Protein AF-A0A021XGC5-F1 (afdb_monomer_lite)

Sequence (65 aa):
MVNAVVFGVGAVAILAIPSLDAQAKYPLPAWIALTVIISPVIARLLAPRVRLRERPGDRPHPGWR

Structure (mmCIF, N/CA/C/O backbone):
data_AF-A0A021XGC5-F1
#
_entry.id   AF-A0A021XGC5-F1
#
loop_
_atom_site.group_PDB
_atom_site.id
_atom_site.type_symbol
_atom_site.label_atom_id
_atom_site.label_alt_id
_atom_site.label_comp_id
_atom_site.label_asym_id
_atom_site.label_entity_id
_atom_site.label_seq_id
_atom_site.pdbx_PDB_ins_code
_atom_site.Cartn_x
_atom_site.Cartn_y
_atom_site.Cartn_z
_atom_site.occupancy
_atom_site.B_iso_or_equiv
_atom_site.auth_seq_id
_atom_site.auth_comp_id
_atom_site.auth_asym_id
_atom_site.auth_atom_id
_atom_site.pdbx_PDB_model_num
ATOM 1 N N . MET A 1 1 ? 5.616 2.295 -10.252 1.00 79.69 1 MET A N 1
ATOM 2 C CA . MET A 1 1 ? 4.340 1.544 -10.217 1.00 79.69 1 MET A CA 1
ATOM 3 C C . MET A 1 1 ? 4.258 0.576 -9.035 1.00 79.69 1 MET A C 1
ATOM 5 O O . MET A 1 1 ? 3.308 0.691 -8.282 1.00 79.69 1 MET A O 1
ATOM 9 N N . VAL A 1 2 ? 5.246 -0.299 -8.789 1.00 86.19 2 VAL A N 1
ATOM 10 C CA . VAL A 1 2 ? 5.192 -1.293 -7.685 1.00 86.19 2 VAL A CA 1
ATOM 11 C C . VAL A 1 2 ? 4.965 -0.673 -6.294 1.00 86.19 2 VAL A C 1
ATOM 13 O O . VAL A 1 2 ? 4.078 -1.127 -5.583 1.00 86.19 2 VAL A O 1
ATOM 16 N N . ASN A 1 3 ? 5.684 0.396 -5.927 1.00 90.38 3 ASN A N 1
ATOM 17 C CA . ASN A 1 3 ? 5.538 1.026 -4.603 1.00 90.38 3 ASN A CA 1
ATOM 18 C C . ASN A 1 3 ? 4.115 1.528 -4.318 1.00 90.38 3 ASN A C 1
ATOM 20 O O . ASN A 1 3 ? 3.564 1.250 -3.261 1.00 90.38 3 ASN A O 1
ATOM 24 N N . ALA A 1 4 ? 3.486 2.191 -5.292 1.00 87.62 4 ALA A N 1
ATOM 25 C CA . ALA A 1 4 ? 2.117 2.686 -5.152 1.00 87.62 4 ALA A CA 1
ATOM 26 C C . ALA A 1 4 ? 1.101 1.546 -4.958 1.00 87.62 4 ALA A C 1
ATOM 28 O O . ALA A 1 4 ? 0.184 1.678 -4.155 1.00 87.62 4 ALA A O 1
ATOM 29 N N . VAL A 1 5 ? 1.292 0.413 -5.646 1.00 90.19 5 VAL A N 1
ATOM 30 C CA . VAL A 1 5 ? 0.431 -0.772 -5.496 1.00 90.19 5 VAL A CA 1
ATOM 31 C C . VAL A 1 5 ? 0.586 -1.385 -4.103 1.00 90.19 5 VAL A C 1
ATOM 33 O O . VAL A 1 5 ? -0.412 -1.655 -3.442 1.00 90.19 5 VAL A O 1
ATOM 36 N N . VAL A 1 6 ? 1.822 -1.559 -3.624 1.00 90.81 6 VAL A N 1
ATOM 37 C CA . VAL A 1 6 ? 2.099 -2.127 -2.291 1.00 90.81 6 VAL A CA 1
ATOM 38 C C . VAL A 1 6 ? 1.577 -1.208 -1.184 1.00 90.81 6 VAL A C 1
ATOM 40 O O . VAL A 1 6 ? 0.951 -1.675 -0.231 1.00 90.81 6 VAL A O 1
ATOM 43 N N . PHE A 1 7 ? 1.782 0.102 -1.330 1.00 92.44 7 PHE A N 1
ATOM 44 C CA . PHE A 1 7 ? 1.219 1.095 -0.424 1.00 92.44 7 PHE A CA 1
ATOM 45 C C . PHE A 1 7 ? -0.310 1.017 -0.394 1.00 92.44 7 PHE A C 1
ATOM 47 O O . PHE A 1 7 ? -0.875 0.856 0.683 1.00 92.44 7 PHE A O 1
ATOM 54 N N . GLY A 1 8 ? -0.970 1.056 -1.556 1.00 92.25 8 GLY A N 1
ATOM 55 C CA . GLY A 1 8 ? -2.429 1.045 -1.656 1.00 92.25 8 GLY A CA 1
ATOM 56 C C . GLY A 1 8 ? -3.070 -0.195 -1.034 1.00 92.25 8 GLY A C 1
ATOM 57 O O . GLY A 1 8 ? -4.003 -0.064 -0.248 1.00 92.25 8 GLY A O 1
ATOM 58 N N . VAL A 1 9 ? -2.539 -1.390 -1.315 1.00 93.00 9 VAL A N 1
ATOM 59 C CA . VAL A 1 9 ? -3.070 -2.643 -0.746 1.00 93.00 9 VAL A CA 1
ATOM 60 C C . VAL A 1 9 ? -2.990 -2.640 0.781 1.00 93.00 9 VAL A C 1
ATOM 62 O O . VAL A 1 9 ? -3.959 -2.993 1.449 1.00 93.00 9 VAL A O 1
ATOM 65 N N . GLY A 1 10 ? -1.864 -2.214 1.353 1.00 89.69 10 GLY A N 1
ATOM 66 C CA . GLY A 1 10 ? -1.737 -2.194 2.807 1.00 89.69 10 GLY A CA 1
ATOM 67 C C . GLY A 1 10 ? -2.457 -1.034 3.486 1.00 89.69 10 GLY A C 1
ATOM 68 O O . GLY A 1 10 ? -2.976 -1.221 4.579 1.00 89.69 10 GLY A O 1
ATOM 69 N N . ALA A 1 11 ? -2.583 0.125 2.835 1.00 92.25 11 ALA A N 1
ATOM 70 C CA . ALA A 1 11 ? -3.422 1.212 3.333 1.00 92.25 11 ALA A CA 1
ATOM 71 C C . ALA A 1 11 ? -4.892 0.772 3.418 1.00 92.25 11 ALA A C 1
ATOM 73 O O . ALA A 1 11 ? -5.531 0.983 4.445 1.00 92.25 11 ALA A O 1
ATOM 74 N N . VAL A 1 12 ? -5.402 0.083 2.389 1.00 94.00 12 VAL A N 1
ATOM 75 C CA . VAL A 1 12 ? -6.747 -0.512 2.422 1.00 94.00 12 VAL A CA 1
ATOM 76 C C . VAL A 1 12 ? -6.859 -1.537 3.548 1.00 94.00 12 VAL A C 1
ATOM 78 O O . VAL A 1 12 ? -7.830 -1.495 4.289 1.00 94.00 12 VAL A O 1
ATOM 81 N N . ALA A 1 13 ? -5.870 -2.417 3.734 1.00 91.19 13 ALA A N 1
ATOM 82 C CA 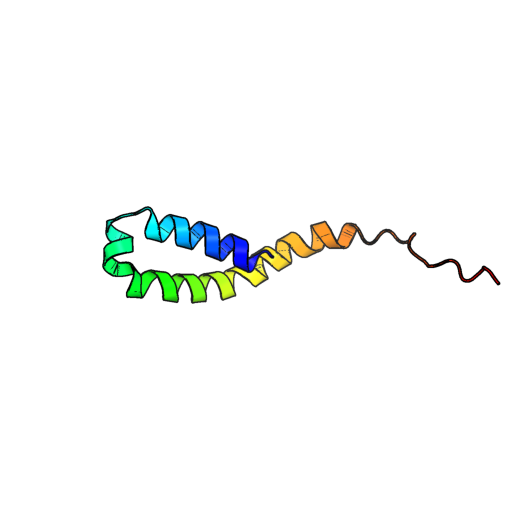. ALA A 1 13 ? -5.896 -3.404 4.816 1.00 91.19 13 ALA A CA 1
ATOM 83 C C . ALA A 1 13 ? -5.896 -2.767 6.221 1.00 91.19 13 ALA A C 1
ATOM 85 O O . ALA A 1 13 ? -6.614 -3.235 7.101 1.00 91.19 13 ALA A O 1
ATOM 86 N N . ILE A 1 14 ? -5.120 -1.696 6.429 1.00 89.81 14 ILE A N 1
ATOM 87 C CA . ILE A 1 14 ? -5.051 -0.958 7.701 1.00 89.81 14 ILE A CA 1
ATOM 88 C C . ILE A 1 14 ? -6.386 -0.276 7.999 1.00 89.81 14 ILE A C 1
ATOM 90 O O . ILE A 1 14 ? -6.886 -0.382 9.114 1.00 89.81 14 ILE A O 1
ATOM 94 N N . LEU A 1 15 ? -6.970 0.392 7.004 1.00 90.88 15 LEU A N 1
ATOM 95 C CA . LEU A 1 15 ? -8.218 1.139 7.167 1.00 90.88 15 LEU A CA 1
ATOM 96 C C . LEU A 1 15 ? -9.456 0.227 7.193 1.00 90.88 15 LEU A C 1
ATOM 98 O O . LEU A 1 15 ? -10.469 0.580 7.783 1.00 90.88 15 LEU A O 1
ATOM 102 N N . ALA A 1 16 ? -9.388 -0.963 6.589 1.00 93.19 16 ALA A N 1
ATOM 103 C CA . ALA A 1 16 ? -10.479 -1.936 6.615 1.00 93.19 16 ALA A CA 1
ATOM 104 C C . ALA A 1 16 ? -10.674 -2.591 7.994 1.00 93.19 16 ALA A C 1
ATOM 106 O O . ALA A 1 16 ? -11.727 -3.178 8.241 1.00 93.19 16 ALA A O 1
ATOM 107 N N . ILE A 1 17 ? -9.678 -2.519 8.887 1.00 91.69 17 ILE A N 1
ATOM 108 C CA . ILE A 1 17 ? -9.738 -3.121 10.221 1.00 91.69 17 ILE A CA 1
ATOM 109 C C . ILE A 1 17 ? -10.000 -2.020 11.267 1.00 91.69 17 ILE A C 1
ATOM 111 O O . ILE A 1 17 ? -9.109 -1.213 11.532 1.00 91.69 17 ILE A O 1
ATOM 115 N N . PRO A 1 18 ? -11.170 -2.008 11.940 1.00 84.19 18 PRO A N 1
ATOM 116 C CA . PRO A 1 18 ? -11.565 -0.911 12.834 1.00 84.19 18 PRO A CA 1
ATOM 117 C C . PRO A 1 18 ? -10.597 -0.654 14.000 1.00 84.19 18 PRO A C 1
ATOM 119 O O . PRO A 1 18 ? -10.431 0.479 14.444 1.00 84.19 18 PRO A O 1
ATOM 122 N N . SER A 1 19 ? -9.929 -1.698 14.501 1.00 85.06 19 SER A N 1
ATOM 123 C CA . SER A 1 19 ? -8.946 -1.586 15.589 1.00 85.06 19 SER A CA 1
ATOM 124 C C . SER A 1 19 ? -7.622 -0.941 15.162 1.00 85.06 19 SER A C 1
ATOM 126 O O . SER A 1 19 ? -6.919 -0.376 16.003 1.00 85.06 19 SER A O 1
ATOM 128 N N . LEU A 1 20 ? -7.285 -1.016 13.871 1.00 81.25 20 LEU A N 1
ATOM 129 C CA . LEU A 1 20 ? -6.115 -0.381 13.260 1.00 81.25 20 LEU A CA 1
ATOM 130 C C . LEU A 1 20 ? -6.435 1.043 12.799 1.00 81.25 20 LEU A C 1
ATOM 132 O O . LEU A 1 20 ? -5.596 1.929 12.958 1.00 81.25 20 LEU A O 1
ATOM 136 N N . ASP A 1 21 ? -7.654 1.273 12.308 1.00 85.50 21 ASP A N 1
ATOM 137 C CA . ASP A 1 21 ? -8.145 2.593 11.910 1.00 85.50 21 ASP A CA 1
ATOM 138 C C . ASP A 1 21 ? -8.205 3.574 13.094 1.00 85.50 21 ASP A C 1
ATOM 140 O O . ASP A 1 21 ? -7.687 4.688 13.017 1.00 85.50 21 ASP A O 1
ATOM 144 N N . ALA A 1 22 ? -8.681 3.120 14.261 1.00 85.25 22 ALA A N 1
ATOM 145 C CA . ALA A 1 22 ? -8.679 3.922 15.491 1.00 85.25 22 ALA A CA 1
ATOM 146 C C . ALA A 1 22 ? -7.275 4.410 15.906 1.00 85.25 22 ALA A C 1
ATOM 148 O O . ALA A 1 22 ? -7.131 5.405 16.617 1.00 85.25 22 ALA A O 1
ATOM 149 N N . GLN A 1 23 ? -6.228 3.714 15.459 1.00 86.31 23 GLN A N 1
ATOM 150 C CA . GLN A 1 23 ? -4.835 4.048 15.729 1.00 86.31 23 GLN A CA 1
ATOM 151 C C . GLN A 1 23 ? -4.098 4.542 14.487 1.00 86.31 23 GLN A C 1
ATOM 153 O O . GLN A 1 23 ? -2.884 4.698 14.577 1.00 86.31 23 GLN A O 1
ATOM 158 N N . ALA A 1 24 ? -4.789 4.835 13.373 1.00 82.44 24 ALA A N 1
ATOM 159 C CA . ALA A 1 24 ? -4.229 5.070 12.033 1.00 82.44 24 ALA A CA 1
ATOM 160 C C . ALA A 1 24 ? -3.042 6.050 11.983 1.00 82.44 24 ALA A C 1
ATOM 162 O O . ALA A 1 24 ? -2.159 5.918 11.134 1.00 82.44 24 ALA A O 1
ATOM 163 N N . LYS A 1 25 ? -2.955 6.966 12.952 1.00 84.12 25 LYS A N 1
ATOM 164 C CA . LYS A 1 25 ? -1.800 7.838 13.205 1.00 84.12 25 LYS A CA 1
ATOM 165 C C . LYS A 1 25 ? -0.451 7.103 13.300 1.00 84.12 25 LYS A C 1
ATOM 167 O O . LYS A 1 25 ? 0.567 7.695 12.956 1.00 84.12 25 LYS A O 1
ATOM 172 N N . TYR A 1 26 ? -0.424 5.854 13.760 1.00 89.19 26 TYR A N 1
ATOM 173 C CA . TYR A 1 26 ? 0.791 5.049 13.930 1.00 89.19 26 TYR A CA 1
ATOM 174 C C . TYR A 1 26 ? 1.049 4.033 12.797 1.00 89.19 26 TYR A C 1
ATOM 176 O O . TYR A 1 26 ? 2.156 4.039 12.254 1.00 89.19 26 TYR A O 1
ATOM 184 N N . PRO A 1 27 ? 0.087 3.179 12.384 1.00 87.12 27 PRO A N 1
ATOM 185 C CA . PRO A 1 27 ? 0.329 2.159 11.376 1.00 87.12 27 PRO A CA 1
ATOM 186 C C . PRO A 1 27 ? 0.501 2.751 9.977 1.00 87.12 27 PRO A C 1
ATOM 188 O O . PRO A 1 27 ? 1.264 2.187 9.204 1.00 87.12 27 PRO A O 1
ATOM 191 N N . LEU A 1 28 ? -0.116 3.891 9.638 1.00 88.62 28 LEU A N 1
ATOM 192 C CA . LEU A 1 28 ? 0.071 4.508 8.318 1.00 88.62 28 LEU A CA 1
ATOM 193 C C . LEU A 1 28 ? 1.519 4.967 8.068 1.00 88.62 28 LEU A C 1
ATOM 195 O O . LEU A 1 28 ? 2.102 4.526 7.076 1.00 88.62 28 LEU A O 1
ATOM 199 N N . PRO A 1 29 ? 2.155 5.793 8.925 1.00 89.81 29 PRO A N 1
ATOM 200 C CA . PRO A 1 29 ? 3.553 6.169 8.717 1.00 89.81 29 PRO A CA 1
ATOM 201 C C . PRO A 1 29 ? 4.513 4.977 8.822 1.00 89.81 29 PRO A C 1
ATOM 203 O O . PRO A 1 29 ? 5.472 4.905 8.052 1.00 89.81 29 PRO A O 1
ATOM 206 N N . ALA A 1 30 ? 4.234 4.004 9.697 1.00 92.94 30 ALA A N 1
ATOM 207 C CA . ALA A 1 30 ? 5.002 2.761 9.750 1.00 92.94 30 ALA A CA 1
ATOM 208 C C . ALA A 1 30 ? 4.903 1.974 8.431 1.00 92.94 30 ALA A C 1
ATOM 210 O O . ALA A 1 30 ? 5.913 1.491 7.915 1.00 92.94 30 ALA A O 1
ATOM 211 N N . TRP A 1 31 ? 3.706 1.898 7.845 1.00 93.81 31 TRP A N 1
ATOM 212 C CA . TRP A 1 31 ? 3.472 1.228 6.572 1.00 93.81 31 TRP A CA 1
ATOM 213 C C . TRP A 1 31 ? 4.182 1.925 5.418 1.00 93.81 31 TRP A C 1
ATOM 215 O O . TRP A 1 31 ? 4.797 1.252 4.602 1.00 93.81 31 TRP A O 1
ATOM 225 N N . ILE A 1 32 ? 4.174 3.260 5.380 1.00 91.75 32 ILE A N 1
ATOM 226 C CA . ILE A 1 32 ? 4.913 4.040 4.375 1.00 91.75 32 ILE A CA 1
ATOM 227 C C . ILE A 1 32 ? 6.412 3.720 4.435 1.00 91.75 32 ILE A C 1
ATOM 229 O O . ILE A 1 32 ? 7.037 3.469 3.404 1.00 91.75 32 ILE A O 1
ATOM 233 N N . ALA A 1 33 ? 7.003 3.690 5.633 1.00 94.06 33 ALA A N 1
ATOM 234 C CA . ALA A 1 33 ? 8.409 3.322 5.786 1.00 94.06 33 ALA A CA 1
ATOM 235 C C . ALA A 1 33 ? 8.664 1.883 5.303 1.00 94.06 33 ALA A C 1
ATOM 237 O O . ALA A 1 33 ? 9.614 1.625 4.560 1.00 94.06 33 ALA A O 1
ATOM 238 N N . LEU A 1 34 ? 7.773 0.954 5.655 1.00 92.94 34 LEU A N 1
A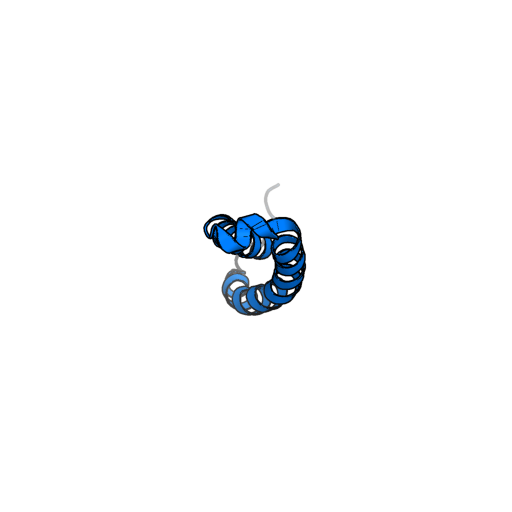TOM 239 C CA . LEU A 1 34 ? 7.860 -0.442 5.240 1.00 92.94 34 LEU A CA 1
ATOM 240 C C . LEU A 1 34 ? 7.746 -0.601 3.714 1.00 92.94 34 LEU A C 1
ATOM 242 O O . LEU A 1 34 ? 8.524 -1.341 3.110 1.00 92.94 34 LEU A O 1
ATOM 246 N N . THR A 1 35 ? 6.821 0.111 3.065 1.00 90.62 35 THR A N 1
ATOM 247 C CA . THR A 1 35 ? 6.603 0.015 1.615 1.00 90.62 35 THR A CA 1
ATOM 248 C C . THR A 1 35 ? 7.800 0.541 0.844 1.00 90.62 35 THR A C 1
ATOM 250 O O . THR A 1 35 ? 8.146 -0.032 -0.187 1.00 90.62 35 THR A O 1
ATOM 253 N N . V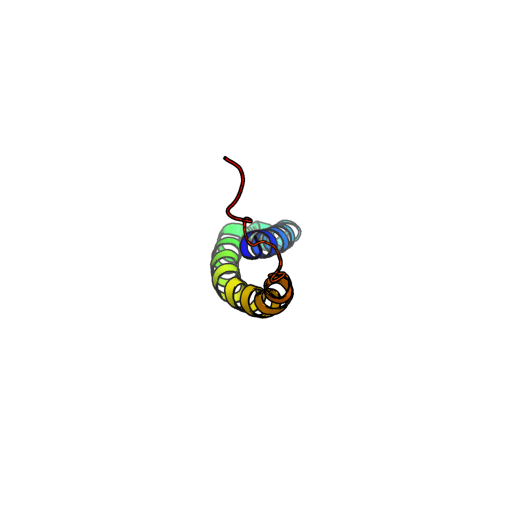AL A 1 36 ? 8.486 1.569 1.350 1.00 90.69 36 VAL A N 1
ATOM 254 C CA . VAL A 1 36 ? 9.728 2.082 0.755 1.00 90.69 36 VAL A CA 1
ATOM 255 C C . VAL A 1 36 ? 10.847 1.039 0.797 1.00 90.69 36 VAL A C 1
ATOM 257 O O . VAL A 1 36 ? 11.605 0.943 -0.163 1.00 90.69 36 VAL A O 1
ATOM 260 N N . ILE A 1 37 ? 10.923 0.219 1.849 1.00 92.62 37 ILE A N 1
ATOM 261 C CA . ILE A 1 37 ? 11.946 -0.831 1.992 1.00 92.62 37 ILE A CA 1
ATOM 262 C C . ILE A 1 37 ? 11.595 -2.075 1.166 1.00 92.62 37 ILE A C 1
ATOM 264 O O . ILE A 1 37 ? 12.451 -2.648 0.493 1.00 92.62 37 ILE A O 1
ATOM 268 N N . ILE A 1 38 ? 10.329 -2.492 1.179 1.00 90.31 38 ILE A N 1
ATOM 269 C CA . ILE A 1 38 ? 9.866 -3.692 0.471 1.00 90.31 38 ILE A CA 1
ATOM 270 C C . ILE A 1 38 ? 9.826 -3.458 -1.047 1.00 90.31 38 ILE A C 1
ATOM 272 O O . ILE A 1 38 ? 10.142 -4.356 -1.832 1.00 90.31 38 ILE A O 1
ATOM 276 N N . SER A 1 39 ? 9.484 -2.245 -1.486 1.00 88.88 39 SER A N 1
ATOM 277 C CA . SER A 1 39 ? 9.373 -1.900 -2.907 1.00 88.88 39 SER A CA 1
ATOM 278 C C . SER A 1 39 ? 10.602 -2.216 -3.758 1.00 88.88 39 SER A C 1
ATOM 280 O O . SER A 1 39 ? 10.415 -2.847 -4.798 1.00 88.88 39 SER A O 1
ATOM 282 N N . PRO A 1 40 ? 11.841 -1.825 -3.399 1.00 85.62 40 PRO A N 1
ATOM 283 C CA . PRO A 1 40 ? 13.025 -2.158 -4.187 1.00 85.62 40 PRO A CA 1
ATOM 284 C C . PRO A 1 40 ? 13.288 -3.666 -4.232 1.00 85.62 40 PRO A C 1
ATOM 286 O O . PRO A 1 40 ? 13.747 -4.163 -5.258 1.00 85.62 40 PRO A O 1
ATOM 289 N N . VAL A 1 41 ? 12.942 -4.415 -3.178 1.00 88.12 41 VAL A N 1
ATOM 290 C CA . VAL A 1 41 ? 13.069 -5.881 -3.156 1.00 88.12 41 VAL A CA 1
ATOM 291 C C . VAL A 1 41 ? 12.117 -6.512 -4.171 1.00 88.12 41 VAL A C 1
ATOM 293 O O . VAL A 1 41 ? 12.549 -7.275 -5.036 1.00 88.12 41 VAL A O 1
ATOM 296 N N . ILE A 1 42 ? 10.835 -6.133 -4.135 1.00 84.31 42 ILE A N 1
ATOM 297 C CA . ILE A 1 42 ? 9.832 -6.625 -5.091 1.00 84.31 42 ILE A CA 1
ATOM 298 C C . ILE A 1 42 ? 10.180 -6.174 -6.513 1.00 84.31 42 ILE A C 1
ATOM 300 O O . ILE A 1 42 ? 10.125 -6.973 -7.447 1.00 84.31 42 ILE A O 1
ATOM 304 N N . ALA A 1 43 ? 10.591 -4.917 -6.688 1.00 85.00 43 ALA A N 1
ATOM 305 C CA . ALA A 1 43 ? 11.003 -4.390 -7.982 1.00 85.00 43 ALA A CA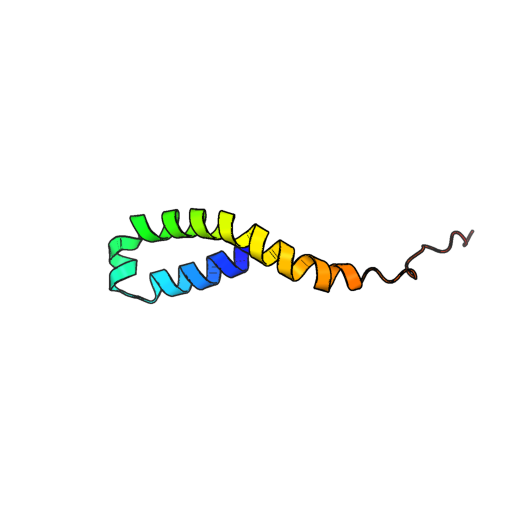 1
ATOM 306 C C . ALA A 1 43 ? 12.204 -5.155 -8.546 1.00 85.00 43 ALA A C 1
ATOM 308 O O . ALA A 1 43 ? 12.209 -5.446 -9.734 1.00 85.00 43 ALA A O 1
ATOM 309 N N . ARG A 1 44 ? 13.183 -5.545 -7.720 1.00 81.69 44 ARG A N 1
ATOM 310 C CA . ARG A 1 44 ? 14.345 -6.332 -8.158 1.00 81.69 44 ARG A CA 1
ATOM 311 C C . ARG A 1 44 ? 13.974 -7.752 -8.581 1.00 81.69 44 ARG A C 1
ATOM 313 O O . ARG A 1 44 ? 14.594 -8.275 -9.499 1.00 81.69 44 ARG A O 1
ATOM 320 N N . LEU A 1 45 ? 12.962 -8.360 -7.963 1.00 82.31 45 LEU A N 1
ATOM 321 C CA . LEU A 1 45 ? 12.432 -9.665 -8.381 1.00 82.31 45 LEU A CA 1
ATOM 322 C C . LEU A 1 45 ? 11.621 -9.570 -9.681 1.00 82.31 45 LEU A C 1
ATOM 324 O O . LEU A 1 45 ? 11.662 -10.480 -10.510 1.00 82.31 45 LEU A O 1
ATOM 328 N N . LEU A 1 46 ? 10.895 -8.466 -9.876 1.00 77.94 46 LEU A N 1
ATOM 329 C CA . LEU A 1 46 ? 10.076 -8.240 -11.068 1.00 77.94 46 LEU A CA 1
ATOM 330 C C . LEU A 1 46 ? 10.900 -7.736 -12.265 1.00 77.94 46 LEU A C 1
ATOM 332 O O . LEU A 1 46 ? 10.621 -8.120 -13.398 1.00 77.94 46 LEU A O 1
ATOM 336 N N . ALA A 1 47 ? 11.943 -6.938 -12.019 1.00 73.56 47 ALA A N 1
ATOM 337 C CA . ALA A 1 47 ? 12.841 -6.347 -13.011 1.00 73.56 47 ALA A CA 1
ATOM 338 C C . ALA A 1 47 ? 13.387 -7.341 -14.056 1.00 73.56 47 ALA A C 1
ATOM 340 O O . ALA A 1 47 ? 13.264 -7.045 -15.244 1.00 73.56 47 ALA A O 1
ATOM 341 N N . PRO A 1 48 ? 13.937 -8.522 -13.702 1.00 66.56 48 PRO A N 1
ATOM 342 C CA . PRO A 1 48 ? 14.417 -9.472 -14.704 1.00 66.56 48 PRO A CA 1
ATOM 343 C C . PRO A 1 48 ? 13.296 -9.984 -15.617 1.00 66.56 48 PRO A C 1
ATOM 345 O O . PRO A 1 48 ? 13.534 -10.206 -16.800 1.00 66.56 48 PRO A O 1
ATOM 348 N N . ARG A 1 49 ? 12.056 -10.105 -15.121 1.00 63.72 49 ARG A N 1
ATOM 349 C CA . ARG A 1 49 ? 10.919 -10.581 -15.928 1.00 63.72 49 ARG A CA 1
ATOM 350 C C . ARG A 1 49 ? 10.470 -9.570 -16.981 1.00 63.72 49 ARG A C 1
ATOM 352 O O . ARG A 1 49 ? 10.042 -9.975 -18.055 1.00 63.72 49 ARG A O 1
ATOM 359 N N . VAL A 1 50 ? 10.575 -8.272 -16.694 1.00 63.44 50 VAL A N 1
ATOM 360 C CA . VAL A 1 50 ? 10.243 -7.203 -17.657 1.00 63.44 50 VAL A CA 1
ATOM 361 C C . VAL A 1 50 ? 11.415 -6.853 -18.573 1.00 63.44 50 VAL A C 1
ATOM 363 O O . VAL A 1 50 ? 11.189 -6.523 -19.734 1.00 63.44 50 VAL A O 1
ATOM 366 N N . ARG A 1 51 ? 12.660 -6.985 -18.098 1.00 62.62 51 ARG A N 1
ATOM 367 C CA . ARG A 1 51 ? 13.866 -6.694 -18.889 1.00 62.62 51 ARG A CA 1
ATOM 368 C C . ARG A 1 51 ? 14.137 -7.722 -19.993 1.00 62.62 51 ARG A C 1
ATOM 370 O O . ARG A 1 51 ? 14.720 -7.382 -21.013 1.00 62.62 51 ARG A O 1
ATOM 377 N N . LEU A 1 52 ? 13.622 -8.946 -19.858 1.00 57.38 52 LEU A N 1
ATOM 378 C CA . LEU A 1 52 ? 13.631 -9.952 -20.932 1.00 57.38 52 LEU A CA 1
ATOM 379 C C . LEU A 1 52 ? 12.775 -9.566 -22.158 1.00 57.38 52 LEU A C 1
ATOM 381 O O . LEU A 1 52 ? 12.766 -10.290 -23.151 1.00 57.38 52 LEU A O 1
ATOM 385 N N . ARG A 1 53 ? 12.058 -8.433 -22.114 1.00 58.75 53 ARG A N 1
ATOM 386 C CA . ARG A 1 53 ? 11.254 -7.908 -23.225 1.00 58.75 53 ARG A CA 1
ATOM 387 C C . ARG A 1 53 ? 11.898 -6.706 -23.929 1.00 58.75 53 ARG A C 1
ATOM 389 O O . ARG A 1 53 ? 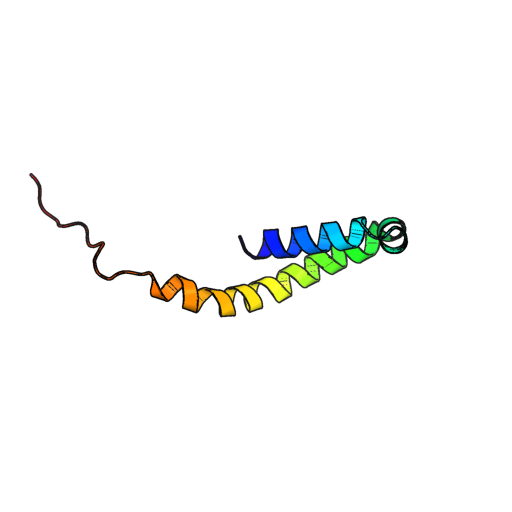11.227 -6.020 -24.690 1.00 58.75 53 ARG A O 1
ATOM 396 N N . GLU A 1 54 ? 13.192 -6.467 -23.750 1.00 60.53 54 GLU A N 1
ATOM 397 C CA . GLU A 1 54 ? 13.963 -5.678 -24.716 1.00 60.53 54 GLU A CA 1
ATOM 398 C C . GLU A 1 54 ? 14.192 -6.560 -25.955 1.00 60.53 54 GLU A C 1
ATOM 400 O O . GLU A 1 54 ? 15.181 -7.281 -26.067 1.00 60.53 54 GLU A O 1
ATOM 405 N N . ARG A 1 55 ? 13.210 -6.590 -26.870 1.00 62.66 55 ARG A N 1
ATOM 406 C CA . ARG A 1 55 ? 13.371 -7.241 -28.177 1.00 62.66 55 ARG A CA 1
ATOM 407 C C . ARG A 1 55 ? 14.484 -6.502 -28.937 1.00 62.66 55 ARG A C 1
ATOM 409 O O . ARG A 1 55 ? 14.310 -5.313 -29.194 1.00 62.66 55 ARG A O 1
ATOM 416 N N . PRO A 1 56 ? 15.551 -7.174 -29.408 1.00 63.59 56 PRO A N 1
ATOM 417 C CA . PRO A 1 56 ? 16.628 -6.561 -30.205 1.00 63.59 56 PRO A CA 1
ATOM 418 C C . PRO A 1 56 ? 16.210 -5.959 -31.567 1.00 63.59 56 PRO A C 1
ATOM 420 O O . PRO A 1 56 ? 17.079 -5.609 -32.366 1.00 63.59 56 PRO A O 1
ATOM 423 N N . GLY A 1 57 ? 14.907 -5.887 -31.864 1.00 66.56 57 GLY A N 1
ATOM 424 C CA . GLY A 1 57 ? 14.348 -5.526 -33.167 1.00 66.56 57 GLY A CA 1
ATOM 425 C C . GLY A 1 57 ? 13.886 -4.075 -33.316 1.00 66.56 57 GLY A C 1
ATOM 426 O O . GLY A 1 57 ? 13.550 -3.696 -34.429 1.00 66.56 57 GLY A O 1
ATOM 427 N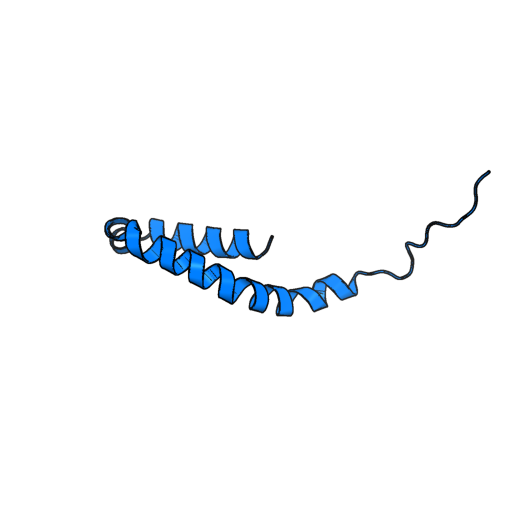 N . ASP A 1 58 ? 13.889 -3.260 -32.257 1.00 66.81 58 ASP A N 1
ATOM 428 C CA . ASP A 1 58 ? 13.422 -1.862 -32.321 1.00 66.81 58 ASP A CA 1
ATOM 429 C C . ASP A 1 58 ? 14.579 -0.885 -32.597 1.00 66.81 58 ASP A C 1
ATOM 431 O O . ASP A 1 58 ? 14.782 0.119 -31.914 1.00 66.81 58 ASP A O 1
ATOM 435 N N . ARG A 1 59 ? 15.417 -1.224 -33.586 1.00 68.94 59 ARG A N 1
ATOM 436 C CA . ARG A 1 59 ? 16.369 -0.257 -34.140 1.00 68.94 59 ARG A CA 1
ATOM 437 C C . ARG A 1 59 ? 15.586 0.604 -35.130 1.00 68.94 59 ARG A C 1
ATOM 439 O O . ARG A 1 59 ? 15.071 0.030 -36.091 1.00 68.94 59 ARG A O 1
ATOM 446 N N . PRO A 1 60 ? 15.513 1.937 -34.972 1.00 66.38 60 PRO A N 1
ATOM 447 C CA . PRO A 1 60 ? 15.017 2.776 -36.050 1.00 66.38 60 PRO A CA 1
ATOM 448 C C . PRO A 1 60 ? 15.908 2.518 -37.265 1.00 66.38 60 PRO A C 1
ATOM 450 O O . PRO A 1 60 ? 17.123 2.705 -37.197 1.00 66.38 60 PRO A O 1
ATOM 453 N N . HIS A 1 61 ? 15.326 2.008 -38.349 1.00 67.81 61 HIS A N 1
ATOM 454 C CA . HIS A 1 61 ? 16.028 1.891 -39.617 1.00 67.81 61 HIS A CA 1
ATOM 455 C C . HIS A 1 61 ? 16.371 3.315 -40.073 1.00 67.81 61 HIS A C 1
ATOM 457 O O . HIS A 1 61 ? 15.450 4.098 -40.320 1.00 67.81 61 HIS A O 1
ATOM 463 N N . PRO A 1 62 ? 17.661 3.695 -40.145 1.00 68.88 62 PRO A N 1
ATOM 464 C CA . PRO A 1 62 ? 18.043 5.008 -40.623 1.00 68.88 62 PRO A CA 1
ATOM 465 C C . PRO A 1 62 ? 17.914 4.976 -42.140 1.00 68.88 62 PRO A C 1
ATOM 467 O O . PRO A 1 62 ? 18.815 4.578 -42.872 1.00 68.88 62 PRO A O 1
ATOM 470 N N . GLY A 1 63 ? 16.733 5.330 -42.603 1.00 75.94 63 GLY A N 1
ATOM 471 C CA . GLY A 1 63 ? 16.444 5.476 -44.008 1.00 75.94 63 GLY A CA 1
ATOM 472 C C . GLY A 1 63 ? 14.995 5.856 -44.123 1.00 75.94 63 GLY A C 1
ATOM 473 O O . GLY A 1 63 ? 14.157 5.012 -43.869 1.00 75.94 63 GLY A O 1
ATOM 474 N N . TRP A 1 64 ? 14.727 7.126 -44.405 1.00 65.94 64 TRP A N 1
ATOM 475 C CA . TRP A 1 64 ? 13.859 7.569 -45.494 1.00 65.94 64 TRP A CA 1
ATOM 476 C C . TRP A 1 64 ? 13.955 9.101 -45.584 1.00 65.94 64 TRP A C 1
ATOM 478 O O . TRP A 1 64 ? 13.262 9.809 -44.862 1.00 65.94 64 TRP A O 1
ATOM 488 N N . ARG A 1 65 ? 14.783 9.518 -46.556 1.00 58.25 65 ARG A N 1
ATOM 489 C CA . ARG A 1 65 ? 14.847 10.807 -47.275 1.00 58.25 65 ARG A CA 1
ATOM 490 C C . ARG A 1 65 ? 15.508 11.992 -46.579 1.00 58.25 65 ARG A C 1
ATOM 492 O O . ARG A 1 65 ? 14.920 12.554 -45.638 1.00 58.25 65 ARG A O 1
#

Secondary structure (DSSP, 8-state):
-HHHHHHHHHHHHHHHSHHHHTTTTTHHHHHHHHHHHHHHHHHHHHHHHHHTT--TT--------

Radius of gyration: 19.76 Å; chains: 1; bounding box: 30×21×63 Å

Foldseek 3Di:
DQLVVQLVVVVCVQCVDPVSVVVVVPVNVVSNVVSVVVRVVVCVVCVVVVVVPPDPPPDPDPDDD

pLDDT: mean 81.63, std 11.42, range [57.38, 94.06]